Protein AF-A0A994J5G4-F1 (afdb_monomer_lite)

pLDDT: mean 81.5, std 15.76, range [52.09, 96.56]

Structure (mmCIF, N/CA/C/O backbone):
data_AF-A0A994J5G4-F1
#
_entry.id   AF-A0A994J5G4-F1
#
loop_
_atom_site.group_PDB
_atom_site.id
_atom_site.type_symbol
_atom_site.label_atom_id
_atom_site.label_alt_id
_atom_site.label_comp_id
_atom_site.label_asym_id
_atom_site.label_entity_id
_atom_site.label_seq_id
_atom_site.pdbx_PDB_ins_code
_atom_site.Cartn_x
_atom_site.Cartn_y
_atom_site.Cartn_z
_atom_site.occupancy
_atom_site.B_iso_or_equiv
_atom_site.auth_seq_id
_atom_site.auth_comp_id
_atom_site.auth_asym_id
_atom_site.auth_atom_id
_atom_site.pdbx_PDB_model_num
ATOM 1 N N . MET A 1 1 ? 6.025 -12.379 -14.269 1.00 56.28 1 MET A N 1
ATOM 2 C CA . MET A 1 1 ? 4.838 -11.556 -14.586 1.00 56.28 1 MET A CA 1
ATOM 3 C C . MET A 1 1 ? 5.252 -10.099 -14.453 1.00 56.28 1 MET A C 1
ATOM 5 O O . MET A 1 1 ? 5.747 -9.762 -13.384 1.00 56.28 1 MET A O 1
ATOM 9 N N . PRO A 1 2 ? 5.147 -9.276 -15.507 1.00 61.84 2 PRO A N 1
ATOM 10 C CA . PRO A 1 2 ? 5.435 -7.846 -15.416 1.00 61.84 2 PRO A CA 1
ATOM 11 C C . PRO A 1 2 ? 4.360 -7.145 -14.570 1.00 61.84 2 PRO A C 1
ATOM 13 O O . PRO A 1 2 ? 3.180 -7.472 -14.677 1.00 61.84 2 PRO A O 1
ATOM 16 N N . VAL A 1 3 ? 4.775 -6.219 -13.709 1.00 64.88 3 VAL A N 1
ATOM 17 C CA . VAL A 1 3 ? 3.913 -5.405 -12.843 1.00 64.88 3 VAL A CA 1
ATOM 18 C C . VAL A 1 3 ? 3.559 -4.115 -13.571 1.00 64.88 3 VAL A C 1
ATOM 20 O O . VAL A 1 3 ? 4.395 -3.235 -13.788 1.00 64.88 3 VAL A O 1
ATOM 23 N N . LYS A 1 4 ? 2.290 -3.966 -13.932 1.00 73.38 4 LYS A N 1
ATOM 24 C CA . LYS A 1 4 ? 1.829 -2.761 -14.614 1.00 73.38 4 LYS A CA 1
ATOM 25 C C . LYS A 1 4 ? 1.912 -1.568 -13.675 1.00 73.38 4 LYS A C 1
ATOM 27 O O . LYS A 1 4 ? 1.687 -1.696 -12.471 1.00 73.38 4 LYS A O 1
ATOM 32 N N . LYS A 1 5 ? 2.182 -0.375 -14.206 1.00 72.25 5 LYS A N 1
ATOM 33 C CA . LYS A 1 5 ? 2.125 0.857 -13.395 1.00 72.25 5 LYS A CA 1
ATOM 34 C C . LYS A 1 5 ? 0.749 1.021 -12.733 1.00 72.25 5 LYS A C 1
ATOM 36 O O . LYS A 1 5 ? 0.662 1.353 -11.554 1.00 72.25 5 LYS A O 1
ATOM 41 N N . THR A 1 6 ? -0.309 0.661 -13.462 1.00 76.00 6 THR A N 1
ATOM 42 C CA . THR A 1 6 ? -1.691 0.634 -12.967 1.00 76.00 6 THR A CA 1
ATOM 43 C C . THR A 1 6 ? -1.893 -0.305 -11.779 1.00 76.00 6 THR A C 1
ATOM 45 O O . THR A 1 6 ? -2.738 -0.030 -10.930 1.00 76.00 6 THR A O 1
ATOM 48 N N . ASP A 1 7 ? -1.126 -1.395 -11.687 1.00 83.00 7 ASP A N 1
ATOM 49 C CA . ASP A 1 7 ? -1.222 -2.339 -10.571 1.00 83.00 7 ASP A CA 1
ATOM 50 C C . ASP A 1 7 ? -0.636 -1.730 -9.294 1.00 83.00 7 ASP A C 1
ATOM 52 O O . ASP A 1 7 ? -1.239 -1.850 -8.226 1.00 83.00 7 ASP A O 1
ATOM 56 N N . THR A 1 8 ? 0.486 -1.009 -9.405 1.00 86.62 8 THR A N 1
ATOM 57 C CA . THR A 1 8 ? 1.079 -0.263 -8.283 1.00 86.62 8 THR A CA 1
ATOM 58 C C . THR A 1 8 ? 0.137 0.832 -7.786 1.00 86.62 8 THR A C 1
ATOM 60 O O . THR A 1 8 ? -0.119 0.920 -6.585 1.00 86.62 8 THR A O 1
ATOM 63 N N . ASP A 1 9 ? -0.442 1.626 -8.690 1.00 86.50 9 ASP A N 1
ATOM 64 C CA . ASP A 1 9 ? -1.375 2.701 -8.326 1.00 86.50 9 ASP A CA 1
ATOM 65 C C . ASP A 1 9 ? -2.655 2.153 -7.668 1.00 86.50 9 ASP A C 1
ATOM 67 O O . ASP A 1 9 ? -3.150 2.693 -6.668 1.00 86.50 9 ASP A O 1
ATOM 71 N N . ARG A 1 10 ? -3.164 1.022 -8.173 1.00 91.31 10 ARG A N 1
ATOM 72 C CA . ARG A 1 10 ? -4.307 0.316 -7.5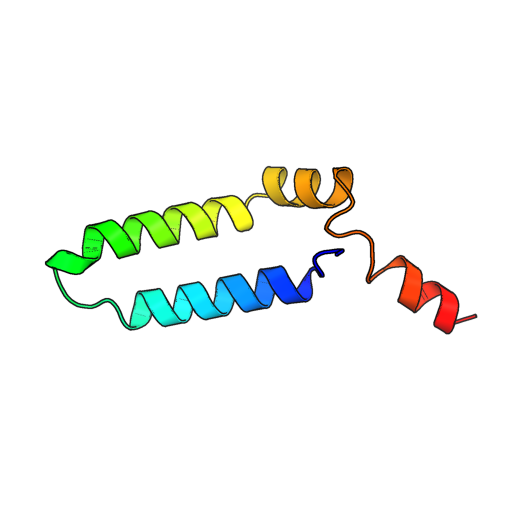82 1.00 91.31 10 ARG A CA 1
ATOM 73 C C . ARG A 1 10 ? -3.971 -0.254 -6.205 1.00 91.31 10 ARG A C 1
ATOM 75 O O . ARG A 1 10 ? -4.771 -0.107 -5.282 1.00 91.31 10 ARG A O 1
ATOM 82 N N . ALA A 1 11 ? -2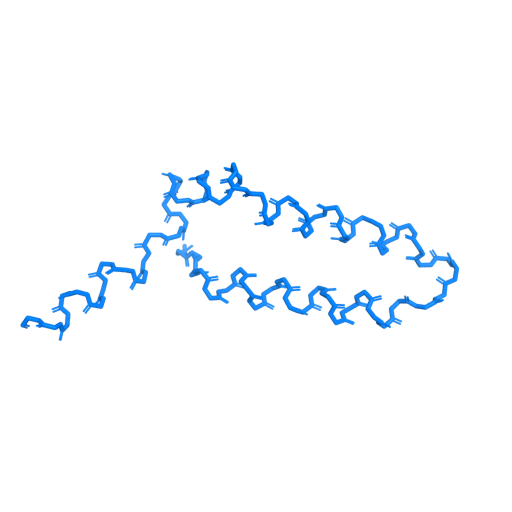.801 -0.871 -6.039 1.00 91.25 11 ALA A N 1
ATOM 83 C CA . ALA A 1 11 ?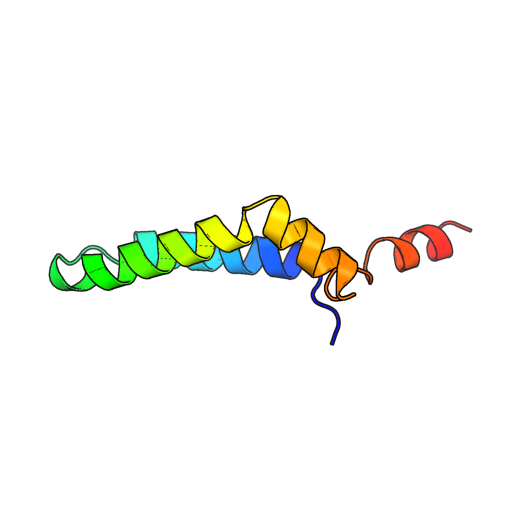 -2.350 -1.399 -4.754 1.00 91.25 11 ALA A CA 1
ATOM 84 C C . ALA A 1 11 ? -2.193 -0.282 -3.710 1.00 91.25 11 ALA A C 1
ATOM 86 O O . ALA A 1 11 ? -2.674 -0.420 -2.585 1.00 91.25 11 ALA A O 1
ATOM 87 N N . LEU A 1 12 ? -1.601 0.855 -4.090 1.00 93.69 12 LEU A N 1
ATOM 88 C CA . LEU A 1 12 ? -1.488 2.032 -3.227 1.00 93.69 12 LEU A CA 1
ATOM 89 C C . LEU A 1 12 ? -2.861 2.561 -2.792 1.00 93.69 12 LEU A C 1
ATOM 91 O O . LEU A 1 12 ? -3.054 2.831 -1.606 1.00 93.69 12 LEU A O 1
ATOM 95 N N . SER A 1 13 ? -3.827 2.643 -3.712 1.00 94.19 13 SER A N 1
ATOM 96 C CA . SER A 1 13 ? -5.199 3.064 -3.389 1.00 94.19 13 SER A CA 1
ATOM 97 C C . SER A 1 13 ? -5.885 2.127 -2.387 1.00 94.19 13 SER A C 1
ATOM 99 O O . SER A 1 13 ? -6.529 2.585 -1.442 1.00 94.19 13 SER A O 1
ATOM 101 N N . LEU A 1 14 ? -5.708 0.811 -2.540 1.00 96.50 14 LEU A N 1
ATOM 102 C CA . LEU A 1 14 ? -6.264 -0.177 -1.610 1.00 96.50 14 LEU A CA 1
ATOM 103 C C . LEU A 1 14 ? -5.631 -0.072 -0.215 1.00 96.50 14 LEU A C 1
ATOM 105 O O . LEU A 1 14 ? -6.336 -0.159 0.793 1.00 96.50 14 LEU A O 1
ATOM 109 N N . LEU A 1 15 ? -4.316 0.156 -0.139 1.00 95.69 15 LEU A N 1
ATOM 110 C CA . LEU A 1 15 ? -3.620 0.365 1.134 1.00 95.69 15 LEU A CA 1
ATOM 111 C C . LEU A 1 15 ? -4.074 1.661 1.826 1.00 95.69 15 LEU A C 1
ATOM 113 O O . LEU A 1 15 ? -4.255 1.673 3.045 1.00 95.69 15 LEU A O 1
ATOM 117 N N . GLU A 1 16 ? -4.333 2.730 1.067 1.00 95.25 16 GLU A N 1
ATOM 118 C CA . GLU A 1 16 ? -4.919 3.965 1.602 1.00 95.25 16 GLU A CA 1
ATOM 119 C C . GLU A 1 16 ? -6.302 3.727 2.209 1.00 95.25 16 GLU A C 1
ATOM 121 O O . GLU A 1 16 ? -6.588 4.195 3.317 1.00 95.25 16 GLU A O 1
ATOM 126 N N . GLU A 1 17 ? -7.159 2.975 1.519 1.00 96.44 17 GLU A N 1
ATOM 127 C CA . GLU A 1 17 ? -8.482 2.616 2.023 1.00 96.44 17 GLU A CA 1
ATOM 128 C C . GLU A 1 17 ? -8.392 1.746 3.285 1.00 96.44 17 GLU A C 1
ATOM 130 O O . GLU A 1 17 ? -9.092 1.994 4.272 1.00 96.44 17 GLU A O 1
ATOM 135 N N . TYR A 1 18 ? -7.476 0.776 3.300 1.00 95.19 18 TYR A N 1
ATOM 136 C CA . TYR A 1 18 ? -7.210 -0.052 4.471 1.00 95.19 18 TYR A CA 1
ATOM 137 C C . TYR A 1 18 ? -6.772 0.796 5.676 1.00 95.19 18 TYR A C 1
ATOM 139 O O . TYR A 1 18 ? -7.333 0.675 6.766 1.00 95.19 18 TYR A O 1
ATOM 147 N N . CYS A 1 19 ? -5.863 1.757 5.484 1.00 93.69 19 CYS A N 1
ATOM 148 C CA . CYS A 1 19 ? -5.458 2.686 6.540 1.00 93.69 19 CYS A CA 1
ATOM 149 C C . CYS A 1 19 ? -6.610 3.555 7.081 1.00 93.69 19 CYS A C 1
ATOM 151 O O . CYS A 1 19 ? -6.567 3.946 8.252 1.00 93.69 19 CYS A O 1
ATOM 153 N N . LYS A 1 20 ? -7.631 3.877 6.271 1.00 94.38 20 LYS A N 1
ATOM 154 C CA . LYS A 1 20 ? -8.838 4.605 6.726 1.00 94.38 20 LYS A CA 1
ATOM 155 C C . LYS A 1 20 ? -9.744 3.738 7.611 1.00 94.38 20 LYS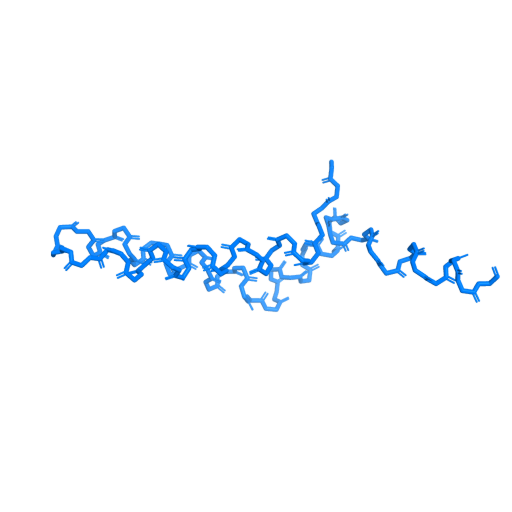 A C 1
ATOM 157 O O . LYS A 1 20 ? -10.464 4.274 8.459 1.00 94.38 20 LYS A O 1
ATOM 162 N N . LYS A 1 21 ? -9.703 2.416 7.424 1.00 95.31 21 LYS A N 1
ATOM 163 C CA . LYS A 1 21 ? -10.457 1.426 8.210 1.00 95.31 21 LYS A CA 1
ATOM 164 C C . LYS A 1 21 ? -9.793 1.126 9.562 1.00 95.31 21 LYS A C 1
ATOM 166 O O . LYS A 1 21 ? -10.508 0.878 10.526 1.00 95.31 21 LYS A O 1
ATOM 171 N N . LEU A 1 22 ? -8.465 1.253 9.661 1.00 92.81 22 LEU A N 1
ATOM 172 C CA . LEU A 1 22 ? -7.718 1.134 10.922 1.00 92.81 22 LEU A CA 1
ATOM 173 C C . LEU A 1 22 ? -7.906 2.380 11.806 1.00 92.81 22 LEU A C 1
ATOM 175 O O . LEU A 1 22 ? -7.272 3.428 11.593 1.00 92.81 22 LEU A O 1
ATOM 179 N N . ARG A 1 23 ? -8.802 2.269 12.790 1.00 91.75 23 ARG A N 1
ATOM 180 C CA . ARG A 1 23 ? -9.183 3.358 13.712 1.00 91.75 23 ARG A CA 1
ATOM 181 C C . ARG A 1 23 ? -8.822 3.066 15.161 1.00 91.75 23 ARG A C 1
ATOM 183 O O . ARG A 1 23 ? -8.800 3.999 15.958 1.00 91.75 23 ARG A O 1
ATOM 190 N N . LYS A 1 24 ? -8.543 1.809 15.506 1.00 94.75 24 LYS A N 1
ATOM 191 C CA . LYS A 1 24 ? -8.271 1.431 16.889 1.00 94.75 24 LYS A CA 1
ATOM 192 C C . LYS A 1 24 ? -6.850 1.845 17.299 1.00 94.75 24 LYS A C 1
ATOM 194 O O . LYS A 1 24 ? -5.958 1.919 16.440 1.00 94.75 24 LYS A O 1
ATOM 199 N N . PRO A 1 25 ? -6.610 2.145 18.585 1.00 90.44 25 PRO A N 1
ATOM 200 C CA . PRO A 1 25 ? -5.278 2.489 19.072 1.00 90.44 25 PRO A CA 1
ATOM 201 C C . PRO A 1 25 ? -4.288 1.319 18.949 1.00 90.44 25 PRO A C 1
ATOM 203 O O . PRO A 1 25 ? -3.127 1.551 18.617 1.00 90.44 25 PRO A O 1
ATOM 206 N N . GLU A 1 26 ? -4.736 0.066 19.095 1.00 94.38 26 GLU A N 1
ATOM 207 C CA . GLU A 1 26 ? -3.865 -1.114 18.958 1.00 94.38 26 GLU A CA 1
ATOM 208 C C . GLU A 1 26 ? -3.374 -1.314 17.509 1.00 94.38 26 GLU A C 1
ATOM 210 O O . GLU A 1 26 ? -2.327 -1.910 17.262 1.00 94.38 26 GLU A O 1
ATOM 215 N N . GLU A 1 27 ? -4.095 -0.759 16.531 1.00 94.12 27 GLU A N 1
ATOM 216 C CA . GLU A 1 27 ? -3.807 -0.879 15.098 1.00 94.12 27 GLU A CA 1
ATOM 217 C C . GLU A 1 27 ? -2.832 0.197 14.579 1.00 94.12 27 GLU A C 1
ATOM 219 O O . GLU A 1 27 ? -2.438 0.163 13.409 1.00 94.12 27 GLU A O 1
ATOM 224 N N . GLN A 1 28 ? -2.420 1.168 15.408 1.00 93.25 28 GLN A N 1
ATOM 225 C CA . GLN A 1 28 ? -1.581 2.288 14.948 1.00 93.25 28 GLN A CA 1
ATOM 226 C C . GLN A 1 28 ? -0.191 1.842 14.488 1.00 93.25 28 GLN A C 1
ATOM 228 O O . GLN A 1 28 ? 0.349 2.406 13.534 1.00 93.25 28 GLN A O 1
ATOM 233 N N . LEU A 1 29 ? 0.376 0.804 15.111 1.00 94.94 29 LEU A N 1
ATOM 234 C CA . LEU A 1 29 ? 1.653 0.228 14.681 1.00 94.94 29 LEU A CA 1
ATOM 235 C C . LEU A 1 29 ? 1.554 -0.337 13.261 1.00 94.94 29 LEU A C 1
ATOM 237 O O . LEU A 1 29 ? 2.380 -0.009 12.407 1.00 94.94 29 LEU A O 1
ATOM 241 N N . LEU A 1 30 ? 0.499 -1.107 12.984 1.00 95.31 30 LEU A N 1
ATOM 242 C CA . LEU A 1 30 ? 0.228 -1.651 11.655 1.00 95.31 30 LEU A CA 1
ATOM 243 C C . LEU A 1 30 ? -0.019 -0.529 10.642 1.00 95.31 30 LEU A C 1
ATOM 245 O O . LEU A 1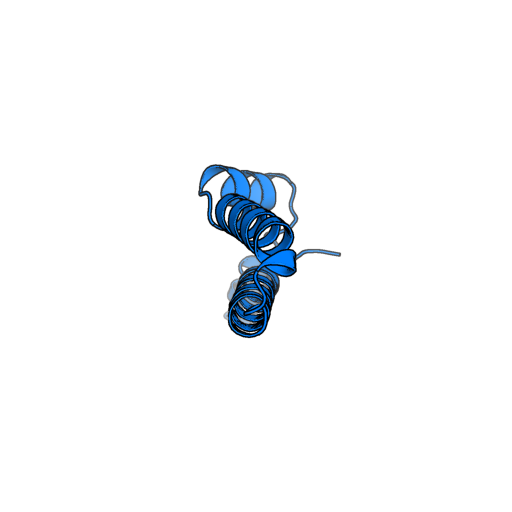 30 ? 0.576 -0.517 9.567 1.00 95.31 30 LEU A O 1
ATOM 249 N N . LYS A 1 31 ? -0.834 0.466 11.005 1.00 95.00 31 LYS A N 1
ATOM 250 C CA . LYS A 1 31 ? -1.111 1.635 10.162 1.00 95.00 31 LYS A CA 1
ATOM 251 C C . LYS A 1 31 ? 0.167 2.388 9.789 1.00 95.00 31 LYS A C 1
ATOM 253 O O . LYS A 1 31 ? 0.324 2.799 8.641 1.00 95.00 31 LYS A O 1
ATOM 258 N N . ASN A 1 32 ? 1.093 2.546 10.731 1.00 95.50 32 ASN A N 1
ATOM 259 C CA . ASN A 1 32 ? 2.382 3.187 10.484 1.00 95.50 32 ASN A CA 1
ATOM 260 C C . ASN A 1 32 ? 3.294 2.333 9.597 1.00 95.50 32 ASN A C 1
ATOM 262 O O . ASN A 1 32 ? 3.950 2.879 8.710 1.00 95.50 32 ASN A O 1
ATOM 266 N N . ALA A 1 33 ? 3.315 1.012 9.784 1.00 96.56 33 ALA A N 1
ATOM 267 C CA . ALA A 1 33 ? 4.057 0.104 8.913 1.00 96.56 33 ALA A CA 1
ATOM 268 C C . ALA A 1 33 ? 3.539 0.159 7.465 1.00 96.56 33 ALA A C 1
ATOM 270 O O . ALA A 1 33 ? 4.326 0.353 6.540 1.00 96.56 33 ALA A O 1
ATOM 271 N N . VAL A 1 34 ? 2.218 0.103 7.269 1.00 95.25 34 VAL A N 1
ATOM 272 C CA . VAL A 1 34 ? 1.588 0.201 5.941 1.00 95.25 34 VAL A CA 1
ATOM 273 C C . VAL A 1 34 ? 1.908 1.540 5.270 1.00 95.25 34 VAL A C 1
ATOM 275 O O . VAL A 1 34 ? 2.305 1.564 4.107 1.00 95.25 34 VAL A O 1
ATOM 278 N N . LYS A 1 35 ? 1.840 2.658 6.006 1.00 95.44 35 LYS A N 1
ATOM 279 C CA . LYS A 1 35 ? 2.231 3.979 5.482 1.00 95.44 35 LYS A CA 1
ATOM 280 C C . LYS A 1 35 ? 3.694 4.038 5.040 1.00 95.44 35 LYS A C 1
ATOM 282 O O . LYS A 1 35 ? 3.983 4.650 4.014 1.00 95.44 35 LYS A O 1
ATOM 287 N N . LYS A 1 36 ? 4.614 3.412 5.784 1.00 96.25 36 LYS A N 1
ATOM 288 C CA . LYS A 1 36 ? 6.031 3.331 5.392 1.00 96.25 36 LYS A CA 1
ATOM 289 C C . LYS A 1 36 ? 6.196 2.569 4.081 1.00 96.25 36 LYS A C 1
ATOM 291 O O . LYS A 1 36 ? 6.877 3.063 3.189 1.00 96.25 36 LYS A O 1
ATOM 296 N N . VAL A 1 37 ? 5.527 1.423 3.940 1.00 94.62 37 VAL A N 1
ATOM 297 C CA . VAL A 1 37 ? 5.532 0.641 2.693 1.00 94.62 37 VAL A CA 1
ATOM 298 C C . VAL A 1 37 ? 5.004 1.485 1.535 1.00 94.62 37 VAL A C 1
ATOM 300 O O . VAL A 1 37 ? 5.683 1.621 0.524 1.00 94.62 37 VAL A O 1
ATOM 303 N N . MET A 1 38 ? 3.861 2.152 1.697 1.00 94.12 38 MET A N 1
ATOM 304 C CA . MET A 1 38 ? 3.333 3.043 0.659 1.00 94.12 38 MET A CA 1
ATOM 305 C C . MET A 1 38 ? 4.309 4.168 0.283 1.00 94.12 38 MET A C 1
ATOM 307 O O . MET A 1 38 ? 4.424 4.508 -0.890 1.00 94.12 38 MET A O 1
ATOM 311 N N . GLY A 1 39 ? 5.019 4.744 1.258 1.00 94.75 39 GLY A N 1
ATOM 312 C CA . GLY A 1 39 ? 6.049 5.755 1.009 1.00 94.75 39 GLY A CA 1
ATOM 313 C C . GLY A 1 39 ? 7.217 5.225 0.174 1.00 94.75 39 GLY A C 1
ATOM 314 O O . GLY A 1 39 ? 7.685 5.924 -0.720 1.00 94.75 39 GLY A O 1
ATOM 315 N N . ILE A 1 40 ? 7.636 3.976 0.405 1.00 93.38 40 ILE A N 1
ATOM 316 C CA . ILE A 1 40 ? 8.664 3.304 -0.404 1.00 93.38 40 ILE A CA 1
ATOM 317 C C . ILE A 1 40 ? 8.180 3.149 -1.847 1.00 93.38 40 ILE A C 1
ATOM 319 O O . ILE A 1 40 ? 8.881 3.561 -2.764 1.00 93.38 40 ILE A O 1
ATOM 323 N N . PHE A 1 41 ? 6.959 2.652 -2.056 1.00 89.62 41 PHE A N 1
ATOM 324 C CA . PHE A 1 41 ? 6.385 2.491 -3.398 1.00 89.62 41 PHE A CA 1
ATOM 325 C C . PHE A 1 41 ? 6.184 3.826 -4.140 1.00 89.62 41 PHE A C 1
ATOM 327 O O . PHE A 1 41 ? 6.287 3.875 -5.364 1.00 89.62 41 PHE A O 1
ATOM 334 N N . LYS A 1 42 ? 5.944 4.928 -3.417 1.00 89.38 42 LYS A N 1
ATOM 335 C CA . LYS A 1 42 ? 5.849 6.284 -3.988 1.00 89.38 42 LYS A CA 1
ATOM 336 C C . LYS A 1 42 ? 7.215 6.942 -4.248 1.00 89.38 42 LYS A C 1
ATOM 338 O O . LYS A 1 42 ? 7.255 7.978 -4.904 1.00 89.38 42 LYS A O 1
ATOM 343 N N . SER A 1 43 ? 8.319 6.372 -3.764 1.00 93.88 43 SER A N 1
ATOM 344 C CA . SER A 1 43 ? 9.664 6.919 -3.966 1.00 93.88 43 SER A CA 1
ATOM 345 C C . SER A 1 43 ? 10.096 6.824 -5.429 1.00 93.88 43 SER A C 1
ATOM 347 O O . SER A 1 43 ? 9.999 5.760 -6.042 1.00 93.88 43 SER A O 1
ATOM 349 N N . SER A 1 44 ? 10.650 7.913 -5.967 1.00 85.94 44 SER A N 1
ATOM 350 C CA . SER A 1 44 ? 11.205 7.954 -7.326 1.00 85.94 44 SER A CA 1
ATOM 351 C C . SER A 1 44 ? 12.330 6.937 -7.525 1.00 85.94 44 SER A C 1
ATOM 353 O O . SER A 1 44 ? 12.413 6.324 -8.585 1.00 85.94 44 SER A O 1
ATOM 355 N N . LEU A 1 45 ? 13.145 6.695 -6.490 1.00 90.62 45 LEU A N 1
ATOM 356 C CA . LEU A 1 45 ? 14.198 5.679 -6.518 1.00 90.62 45 LEU A CA 1
ATOM 357 C C . LEU A 1 45 ? 13.611 4.275 -6.687 1.00 90.62 45 LEU A C 1
ATOM 359 O O . LEU A 1 45 ? 14.080 3.502 -7.513 1.00 90.62 45 LEU A O 1
ATOM 363 N N . PHE A 1 46 ? 12.568 3.943 -5.925 1.00 88.69 46 PHE A N 1
ATOM 364 C CA . PHE A 1 46 ? 11.954 2.620 -6.005 1.00 88.69 46 PHE A CA 1
ATOM 365 C C . PHE A 1 46 ? 11.230 2.416 -7.339 1.00 88.69 46 PHE A C 1
ATOM 367 O O . PHE A 1 46 ? 11.346 1.356 -7.943 1.00 88.69 46 PHE A O 1
ATOM 374 N N . GLN A 1 47 ? 10.550 3.447 -7.847 1.00 84.44 47 GLN A N 1
ATOM 375 C CA . GLN A 1 47 ? 9.943 3.406 -9.178 1.00 84.44 47 GLN A CA 1
ATOM 376 C C . GLN A 1 47 ? 10.989 3.202 -10.283 1.00 84.44 47 GLN A C 1
ATOM 378 O O . GLN A 1 47 ? 10.766 2.390 -11.177 1.00 84.44 47 GLN A O 1
ATOM 383 N N . ALA A 1 48 ? 12.144 3.874 -10.203 1.00 85.06 48 ALA A N 1
ATOM 384 C CA . ALA A 1 48 ? 13.248 3.671 -11.140 1.00 85.06 48 ALA A CA 1
ATOM 385 C C . ALA A 1 48 ? 13.792 2.234 -11.080 1.00 85.06 48 ALA A C 1
ATOM 387 O O . ALA A 1 48 ? 13.944 1.601 -12.121 1.00 85.06 48 ALA A O 1
ATOM 388 N N . LEU A 1 4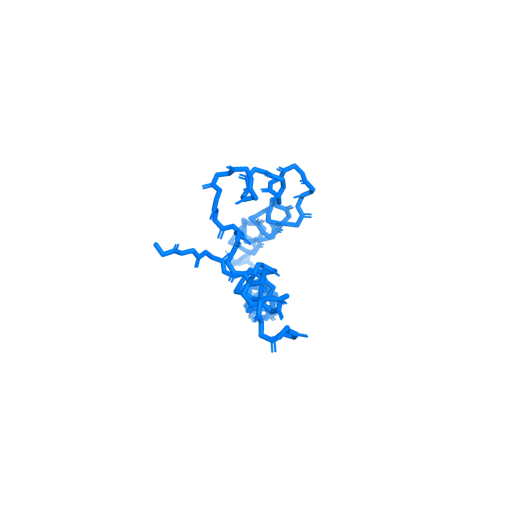9 ? 13.981 1.684 -9.874 1.00 85.94 49 LEU A N 1
ATOM 389 C CA . LEU A 1 49 ? 14.403 0.293 -9.684 1.00 85.94 49 LEU A CA 1
ATOM 390 C C . LEU A 1 49 ? 13.398 -0.702 -10.280 1.00 85.94 49 LEU A C 1
ATOM 392 O O . LEU A 1 49 ? 13.804 -1.678 -10.903 1.00 85.94 49 LEU A O 1
ATOM 396 N N . LEU A 1 50 ? 12.091 -0.466 -10.137 1.00 81.69 50 LEU A N 1
ATOM 397 C CA . LEU A 1 50 ? 11.051 -1.312 -10.739 1.00 81.69 50 LEU A CA 1
ATOM 398 C C . LEU A 1 50 ? 11.052 -1.256 -12.277 1.00 81.69 50 LEU A C 1
ATOM 400 O O . LEU A 1 50 ? 10.712 -2.241 -12.935 1.00 81.69 50 LEU A O 1
ATOM 404 N N . VAL A 1 51 ? 11.421 -0.116 -12.864 1.00 76.62 51 VAL A N 1
ATOM 405 C CA . VAL A 1 51 ? 11.592 0.026 -14.319 1.00 76.62 51 VAL A CA 1
ATOM 406 C C . VAL A 1 51 ? 12.856 -0.695 -14.788 1.00 76.62 51 VAL A C 1
ATOM 408 O O . VAL A 1 51 ? 12.785 -1.473 -15.737 1.00 76.62 51 VAL A O 1
ATOM 411 N N . GLU A 1 52 ? 13.982 -0.491 -14.104 1.00 79.06 52 GLU A N 1
ATOM 412 C CA . GLU A 1 52 ? 15.280 -1.102 -14.422 1.00 79.06 52 GLU A CA 1
ATOM 413 C C . GLU A 1 52 ? 15.242 -2.632 -14.319 1.00 79.06 52 GLU A C 1
ATOM 415 O O . GLU A 1 52 ? 15.735 -3.340 -15.192 1.00 79.06 52 GLU A O 1
ATOM 420 N N . THR A 1 53 ? 14.574 -3.156 -13.291 1.00 75.00 53 THR A N 1
ATOM 421 C CA . THR A 1 53 ? 14.394 -4.603 -13.086 1.00 75.00 53 THR A CA 1
ATOM 422 C C . THR A 1 53 ? 13.354 -5.224 -14.029 1.00 75.00 53 THR A C 1
ATOM 424 O O . THR A 1 53 ? 13.051 -6.412 -13.922 1.00 75.00 53 THR A O 1
ATOM 427 N N . GLY A 1 54 ? 12.798 -4.447 -14.966 1.00 65.06 54 GLY A N 1
ATOM 428 C CA . GLY A 1 54 ? 11.850 -4.921 -15.976 1.00 65.06 54 GLY A CA 1
ATOM 429 C C . GLY A 1 54 ? 10.443 -5.190 -15.442 1.00 65.06 54 GLY A C 1
ATOM 430 O O . GLY A 1 54 ? 9.587 -5.671 -16.186 1.00 65.06 54 GLY A O 1
ATOM 431 N N . PHE A 1 55 ? 10.161 -4.859 -14.179 1.00 67.69 55 PHE A N 1
ATOM 432 C CA . PHE A 1 55 ? 8.838 -5.055 -13.600 1.00 67.69 55 PHE A CA 1
ATOM 433 C C . PHE A 1 55 ? 7.823 -4.080 -14.207 1.00 67.69 55 PHE A C 1
ATOM 435 O O . PHE A 1 55 ? 6.731 -4.525 -14.522 1.00 67.69 55 PHE A O 1
ATOM 442 N N . HIS A 1 56 ? 8.176 -2.821 -14.494 1.00 63.19 56 HIS A N 1
ATOM 443 C CA . HIS A 1 56 ? 7.257 -1.825 -15.084 1.00 63.19 56 HIS A CA 1
ATOM 444 C C . HIS A 1 56 ? 7.190 -1.775 -16.626 1.00 63.19 56 HIS A C 1
ATOM 446 O O . HIS A 1 56 ? 6.470 -0.946 -17.181 1.00 63.19 56 HIS A O 1
ATOM 452 N N . HIS A 1 57 ? 7.915 -2.635 -17.345 1.00 56.34 57 HIS A N 1
ATOM 453 C CA . HIS A 1 57 ? 8.227 -2.419 -18.767 1.00 56.34 57 HIS A CA 1
ATOM 454 C C . HIS A 1 57 ? 7.086 -2.706 -19.779 1.00 56.34 57 HIS A C 1
ATOM 456 O O . HIS A 1 57 ? 7.250 -2.440 -20.965 1.00 56.34 57 HIS A O 1
ATOM 462 N N . VAL A 1 58 ? 5.918 -3.228 -19.381 1.00 55.62 58 VAL A N 1
ATOM 463 C CA . VAL A 1 58 ? 5.022 -3.917 -20.349 1.00 55.62 58 VAL A CA 1
ATOM 464 C C . VAL A 1 58 ? 3.759 -3.151 -20.787 1.00 55.62 58 VAL A C 1
ATOM 466 O O . VAL A 1 58 ? 3.000 -3.675 -21.592 1.00 55.62 58 VAL A O 1
ATOM 469 N N . ASP A 1 59 ? 3.542 -1.892 -20.391 1.00 53.66 59 ASP A N 1
ATOM 470 C CA . ASP A 1 59 ? 2.392 -1.122 -20.926 1.00 53.66 59 ASP A CA 1
ATOM 471 C C . ASP A 1 59 ? 2.757 -0.018 -21.926 1.00 53.66 59 ASP A C 1
ATOM 473 O O . ASP A 1 59 ? 1.893 0.400 -22.691 1.00 53.66 59 ASP A O 1
ATOM 477 N N . GLN A 1 60 ? 4.013 0.436 -21.988 1.00 52.22 60 GLN A N 1
ATOM 478 C CA . GLN A 1 60 ? 4.376 1.544 -22.884 1.00 52.22 60 GLN A CA 1
ATOM 479 C C . GLN A 1 60 ? 4.825 1.071 -24.275 1.00 52.22 60 GLN A C 1
ATOM 481 O O . GLN A 1 60 ? 4.488 1.702 -25.270 1.00 52.22 60 GLN A O 1
ATOM 486 N N . ALA A 1 61 ? 5.496 -0.080 -24.378 1.00 53.44 61 ALA A N 1
ATOM 487 C CA . ALA A 1 61 ? 5.899 -0.637 -25.675 1.00 53.44 61 ALA A CA 1
ATOM 488 C C . ALA A 1 61 ? 4.741 -1.319 -26.437 1.00 53.44 61 ALA A C 1
ATOM 490 O O . ALA A 1 61 ? 4.764 -1.388 -27.663 1.00 53.44 61 ALA A O 1
ATOM 491 N N . GLY A 1 62 ? 3.714 -1.809 -25.730 1.00 52.19 62 GLY A N 1
ATOM 492 C CA . GLY A 1 62 ? 2.562 -2.480 -26.346 1.00 52.19 62 GLY A CA 1
ATOM 493 C C . GLY A 1 62 ? 1.528 -1.531 -26.964 1.00 52.19 62 GLY A C 1
ATOM 494 O O . GLY A 1 62 ? 0.809 -1.936 -27.871 1.00 52.19 62 GLY A O 1
ATOM 495 N N . LEU A 1 63 ? 1.458 -0.277 -26.499 1.00 54.00 63 LEU A N 1
ATOM 496 C CA . LEU A 1 63 ? 0.527 0.731 -27.024 1.00 54.00 63 LEU A CA 1
ATOM 497 C C . LEU A 1 63 ? 1.079 1.466 -28.256 1.00 54.00 63 LEU A C 1
ATOM 499 O O . LEU A 1 63 ? 0.312 1.766 -29.163 1.00 54.00 63 LEU A O 1
ATOM 503 N N . GLU A 1 64 ? 2.395 1.682 -28.336 1.00 55.22 64 GLU A N 1
ATOM 504 C CA . GLU A 1 64 ? 3.040 2.289 -29.515 1.00 55.22 64 GLU A CA 1
ATOM 505 C C . GLU A 1 64 ? 2.999 1.358 -30.744 1.00 55.22 64 GLU A C 1
ATOM 507 O O . GLU A 1 64 ? 2.807 1.818 -31.864 1.00 55.22 64 GLU A O 1
ATOM 512 N N . LEU A 1 65 ? 3.096 0.034 -30.548 1.00 55.12 65 LEU A N 1
ATOM 513 C CA . LEU A 1 65 ? 3.006 -0.956 -31.635 1.00 55.12 65 LEU A CA 1
ATOM 514 C C . LEU A 1 65 ? 1.583 -1.178 -32.173 1.00 55.12 65 LEU A C 1
ATOM 516 O O . LEU A 1 65 ? 1.437 -1.699 -33.271 1.00 55.12 65 LEU A O 1
ATOM 520 N N . LEU A 1 66 ? 0.544 -0.808 -31.418 1.00 54.75 66 LEU A N 1
ATOM 521 C CA . LEU A 1 66 ? -0.856 -0.882 -31.864 1.00 54.75 66 LEU A CA 1
ATOM 522 C C . LEU A 1 66 ? -1.334 0.405 -32.553 1.00 54.75 66 LEU A C 1
ATOM 524 O O . LEU A 1 66 ? -2.446 0.437 -33.076 1.00 54.75 66 LEU A O 1
ATOM 528 N N . SER A 1 67 ? -0.512 1.458 -32.537 1.00 59.19 67 SER A N 1
ATOM 529 C CA . SER A 1 67 ? -0.776 2.725 -33.223 1.00 59.19 67 SER A CA 1
ATOM 530 C C . SER A 1 67 ? -0.067 2.836 -34.586 1.00 59.19 67 SER A C 1
ATOM 532 O O . SER A 1 67 ? -0.119 3.910 -35.192 1.00 59.19 67 SER A O 1
ATOM 534 N N . LEU A 1 68 ? 0.580 1.760 -35.055 1.00 52.09 68 LEU A N 1
ATOM 535 C CA . LEU A 1 68 ? 1.228 1.632 -36.368 1.00 52.09 68 LEU A CA 1
ATOM 536 C C . LEU A 1 68 ? 0.470 0.659 -37.276 1.00 52.09 68 LEU A C 1
ATOM 538 O O . LEU A 1 68 ? 0.104 -0.436 -36.795 1.00 52.09 68 LEU A O 1
#

Organism: Homo sapiens (NCBI:txid9606)

Foldseek 3Di:
DAAEPVNLVVVLVVLVVVLVVPDDPVCVVVSVVSVVVSVCSVDPVNVVVSVVVRNHPPPPVVVVVVVD

Sequence (68 aa):
MPVKKTDTDRALSLLEEYCKKLRKPEEQLLKNAVKKVMGIFKSSLFQALLVETGFHHVDQAGLELLSL

Radius of gyration: 15.61 Å; chains: 1; bounding box: 26×20×55 Å

Secondary structure (DSSP, 8-state):
----HHHHHHHHHHHHHHHHH--SGGGHHHHHHHHHHHHHHH-HHHHHHHHHTTSSTTTHHHHHTT--

InterPro domains:
  IPR015143 L27-1 [PF09058] (6-50)
  IPR036892 L27 domain superfamily [SSF101288] (4-51)